Protein AF-A0A7W3FKN8-F1 (afdb_monomer_lite)

Secondary structure (DSSP, 8-state):
-----STTHHHHHHHGGGGGGS-HHHHHHHHHHHHTT-------HHHHHHHHHTT--STTS-----TTPPTTHHHHHHHHHHHHHHHHHHHHHHHHHHHHHHHH-TTSS--HHHHHHHHHHHHHHHHHHHHHHH---

Organism: NCBI:txid1685415

Structure (mmCIF, N/CA/C/O backbone):
data_AF-A0A7W3FKN8-F1
#
_entry.id   AF-A0A7W3FKN8-F1
#
loop_
_atom_site.group_PDB
_atom_site.id
_atom_site.type_symbol
_atom_site.label_atom_id
_atom_site.label_alt_id
_atom_site.label_comp_id
_atom_site.label_asym_id
_atom_site.label_entity_id
_atom_site.label_seq_id
_atom_site.pdbx_PDB_ins_code
_atom_site.Cartn_x
_atom_site.Cartn_y
_atom_site.Cartn_z
_atom_site.occupancy
_atom_site.B_iso_or_equiv
_atom_site.auth_seq_id
_atom_site.auth_comp_id
_atom_site.auth_asym_id
_atom_site.auth_atom_id
_atom_site.pdbx_PDB_model_num
ATOM 1 N N . MET A 1 1 ? 39.638 -47.977 -0.354 1.00 34.00 1 MET A N 1
ATOM 2 C CA . MET A 1 1 ? 39.091 -46.873 0.457 1.00 34.00 1 MET A CA 1
ATOM 3 C C . MET A 1 1 ? 39.864 -45.638 0.032 1.00 34.00 1 MET A C 1
ATOM 5 O O . MET A 1 1 ? 41.002 -45.491 0.449 1.00 34.00 1 MET A O 1
ATOM 9 N N . ALA A 1 2 ? 39.355 -44.906 -0.964 1.00 41.66 2 ALA A N 1
ATOM 10 C CA . ALA A 1 2 ? 40.090 -43.797 -1.565 1.00 41.66 2 ALA A CA 1
ATOM 11 C C . ALA A 1 2 ? 40.058 -42.599 -0.611 1.00 41.66 2 ALA A C 1
ATOM 13 O O . ALA A 1 2 ? 38.993 -42.158 -0.185 1.00 41.66 2 ALA A O 1
ATOM 14 N N . GLU A 1 3 ? 41.245 -42.155 -0.232 1.00 41.44 3 GLU A N 1
ATOM 15 C CA . GLU A 1 3 ? 41.515 -41.014 0.627 1.00 41.44 3 GLU A CA 1
ATOM 16 C C . GLU A 1 3 ? 41.193 -39.738 -0.168 1.00 41.44 3 GLU A C 1
ATOM 18 O O . GLU A 1 3 ? 41.877 -39.411 -1.139 1.00 41.44 3 GLU A O 1
ATOM 23 N N . PHE A 1 4 ? 40.089 -39.063 0.165 1.00 49.50 4 PHE A N 1
ATOM 24 C CA . PHE A 1 4 ? 39.719 -37.805 -0.481 1.00 49.50 4 PHE A CA 1
ATOM 25 C C . PHE A 1 4 ? 40.665 -36.695 -0.009 1.00 49.50 4 PHE A C 1
ATOM 27 O O . PHE A 1 4 ? 40.716 -36.355 1.172 1.00 49.50 4 PHE A O 1
ATOM 34 N N . SER A 1 5 ? 41.410 -36.133 -0.961 1.00 49.72 5 SER A N 1
ATOM 35 C CA . SER A 1 5 ? 42.115 -34.856 -0.823 1.00 49.72 5 SER A CA 1
ATOM 36 C C . SER A 1 5 ? 41.138 -33.762 -0.337 1.00 49.72 5 SER A C 1
ATOM 38 O O . SER A 1 5 ? 39.979 -33.776 -0.753 1.00 49.72 5 SER A O 1
ATOM 40 N N . PRO A 1 6 ? 41.551 -32.809 0.523 1.00 59.31 6 PRO A N 1
ATOM 41 C CA . PRO A 1 6 ? 40.646 -31.869 1.205 1.00 59.31 6 PRO A CA 1
ATOM 42 C C . PRO A 1 6 ? 39.919 -30.866 0.288 1.00 59.31 6 PRO A C 1
ATOM 44 O O . PRO A 1 6 ? 39.041 -30.140 0.755 1.00 59.31 6 PRO A O 1
ATOM 47 N N . THR A 1 7 ? 40.250 -30.820 -1.003 1.00 62.50 7 THR A N 1
ATOM 48 C CA . THR A 1 7 ? 39.558 -30.003 -2.008 1.00 62.50 7 THR A CA 1
ATOM 49 C C . THR A 1 7 ? 38.350 -30.767 -2.552 1.00 62.50 7 THR A C 1
ATOM 51 O O . THR A 1 7 ? 38.516 -31.766 -3.245 1.00 62.50 7 THR A O 1
ATOM 54 N N . GLY A 1 8 ? 37.134 -30.300 -2.261 1.00 67.31 8 GLY A N 1
ATOM 55 C CA . GLY A 1 8 ? 35.890 -30.895 -2.775 1.00 67.31 8 GLY A CA 1
ATOM 56 C C . GLY A 1 8 ? 35.048 -31.623 -1.726 1.00 67.31 8 GLY A C 1
ATOM 57 O O . GLY A 1 8 ? 33.996 -32.157 -2.065 1.00 67.31 8 GLY A O 1
ATOM 58 N N . ALA A 1 9 ? 35.482 -31.660 -0.462 1.00 80.75 9 ALA A N 1
ATOM 59 C CA . ALA A 1 9 ? 34.795 -32.410 0.588 1.00 80.75 9 ALA A CA 1
ATOM 60 C C . ALA A 1 9 ? 33.405 -31.846 0.944 1.00 80.75 9 ALA A C 1
ATOM 62 O O . ALA A 1 9 ? 32.486 -32.620 1.214 1.00 80.75 9 ALA A O 1
ATOM 63 N N . ARG A 1 10 ? 33.217 -30.517 0.942 1.00 80.75 10 ARG A N 1
ATOM 64 C CA . ARG A 1 10 ? 31.916 -29.896 1.267 1.00 80.75 10 ARG A CA 1
ATOM 65 C C . ARG A 1 10 ? 30.938 -30.033 0.110 1.00 80.75 10 ARG A C 1
ATOM 67 O O . ARG A 1 10 ? 29.752 -30.269 0.320 1.00 80.75 10 ARG A O 1
ATOM 74 N N . LEU A 1 11 ? 31.443 -29.903 -1.108 1.00 85.50 11 LEU A N 1
ATOM 75 C CA . LEU A 1 11 ? 30.685 -30.034 -2.335 1.00 85.50 11 LEU A CA 1
ATOM 76 C C . LEU A 1 11 ? 30.292 -31.499 -2.555 1.00 85.50 11 LEU A C 1
ATOM 78 O O . LEU A 1 11 ? 29.123 -31.771 -2.802 1.00 85.50 11 LEU A O 1
ATOM 82 N N . HIS A 1 12 ? 31.206 -32.453 -2.340 1.00 84.75 12 HIS A N 1
ATOM 83 C CA . HIS A 1 12 ? 30.893 -33.889 -2.340 1.00 84.75 12 HIS A CA 1
ATOM 84 C C . HIS A 1 12 ? 29.847 -34.246 -1.278 1.00 84.75 12 HIS A C 1
ATOM 86 O O . HIS A 1 12 ? 28.906 -34.971 -1.573 1.00 84.75 12 HIS A O 1
ATOM 92 N N . ALA A 1 13 ? 29.913 -33.665 -0.076 1.00 84.12 13 ALA A N 1
ATOM 93 C CA . ALA A 1 13 ? 28.872 -33.872 0.932 1.00 84.12 13 ALA A CA 1
ATOM 94 C C . ALA A 1 13 ? 27.481 -33.353 0.501 1.00 84.12 13 ALA A C 1
ATOM 96 O O . ALA A 1 13 ? 26.470 -33.893 0.949 1.00 84.12 13 ALA A O 1
ATOM 97 N N . LEU A 1 14 ? 27.415 -32.323 -0.354 1.00 83.38 14 LEU A N 1
ATOM 98 C CA . LEU A 1 14 ? 26.161 -31.706 -0.801 1.00 83.38 14 LEU A CA 1
ATOM 99 C C . LEU A 1 14 ? 25.552 -32.397 -2.030 1.00 83.38 14 LEU A C 1
ATOM 101 O O . LEU A 1 14 ? 24.337 -32.576 -2.090 1.00 83.38 14 LEU A O 1
ATOM 105 N N . ILE A 1 15 ? 26.381 -32.743 -3.017 1.00 85.88 15 ILE A N 1
ATOM 106 C CA . ILE A 1 15 ? 25.930 -33.248 -4.326 1.00 85.88 15 ILE A CA 1
ATOM 107 C C . ILE A 1 15 ? 26.477 -34.640 -4.674 1.00 85.88 15 ILE A C 1
ATOM 109 O O . ILE A 1 15 ? 26.189 -35.168 -5.747 1.00 85.88 15 ILE A O 1
ATOM 113 N N . GLY A 1 16 ? 27.233 -35.262 -3.770 1.00 85.94 16 GLY A N 1
ATOM 114 C CA . GLY A 1 16 ? 27.807 -36.590 -3.957 1.00 85.94 16 GLY A CA 1
ATOM 115 C C . GLY A 1 16 ? 28.754 -36.648 -5.150 1.00 85.94 16 GLY A C 1
ATOM 116 O O . GLY A 1 16 ? 29.491 -35.705 -5.446 1.00 85.94 16 GLY A O 1
ATOM 117 N N . ASP A 1 17 ? 28.697 -37.762 -5.872 1.00 89.44 17 ASP A N 1
ATOM 118 C CA . ASP A 1 17 ? 29.583 -38.029 -7.006 1.00 89.44 17 ASP A CA 1
ATOM 119 C C . ASP A 1 17 ? 29.310 -37.126 -8.221 1.00 89.44 17 ASP A C 1
ATOM 121 O O . ASP A 1 17 ? 30.150 -37.055 -9.114 1.00 89.44 17 ASP A O 1
ATOM 125 N N . ALA A 1 18 ? 28.215 -36.350 -8.230 1.00 85.56 18 ALA A N 1
ATOM 126 C CA . ALA A 1 18 ? 27.973 -35.326 -9.253 1.00 85.56 18 ALA A CA 1
ATOM 127 C C . ALA A 1 18 ? 29.054 -34.226 -9.259 1.00 85.56 18 ALA A C 1
ATOM 129 O O . ALA A 1 18 ? 29.198 -33.492 -10.235 1.00 85.56 18 ALA A O 1
ATOM 130 N N . VAL A 1 19 ? 29.857 -34.120 -8.190 1.00 87.88 19 VAL A N 1
ATOM 131 C CA . VAL A 1 19 ? 31.043 -33.253 -8.160 1.00 87.88 19 VAL A CA 1
ATOM 132 C C . VAL A 1 19 ? 32.084 -33.634 -9.220 1.00 87.88 19 VAL A C 1
ATOM 134 O O . VAL A 1 19 ? 32.843 -32.778 -9.666 1.00 87.88 19 VAL A O 1
ATOM 137 N N . LEU A 1 20 ? 32.111 -34.901 -9.644 1.00 85.62 20 LEU A N 1
ATOM 138 C CA . LEU A 1 20 ? 33.073 -35.417 -10.619 1.00 85.62 20 LEU A CA 1
ATOM 139 C C . LEU A 1 20 ? 32.794 -34.916 -12.043 1.00 85.62 20 LEU A C 1
ATOM 141 O O . LEU A 1 20 ? 33.706 -34.897 -12.868 1.00 85.62 20 LEU A O 1
ATOM 145 N N . ASP A 1 21 ? 31.568 -34.459 -12.309 1.00 90.62 21 ASP A N 1
ATOM 146 C CA . ASP A 1 21 ? 31.163 -33.894 -13.599 1.00 90.62 21 ASP A CA 1
ATOM 147 C C . ASP A 1 21 ? 31.500 -32.395 -13.722 1.00 90.62 21 ASP A C 1
ATOM 149 O O . ASP A 1 21 ? 31.327 -31.787 -14.782 1.00 90.62 21 ASP A O 1
ATOM 153 N N . LEU A 1 22 ? 31.988 -31.772 -12.642 1.00 84.56 22 LEU A N 1
ATOM 154 C CA . LEU A 1 22 ? 32.323 -30.353 -12.608 1.00 84.56 22 LEU A CA 1
ATOM 155 C C . LEU A 1 22 ? 33.792 -30.104 -12.998 1.00 84.56 22 LEU A C 1
ATOM 157 O O . LEU A 1 22 ? 34.707 -30.743 -12.478 1.00 84.56 22 LEU A O 1
ATOM 161 N N . PRO A 1 23 ? 34.058 -29.101 -13.854 1.00 90.25 23 PRO A N 1
ATOM 162 C CA . PRO A 1 23 ? 35.404 -28.592 -14.079 1.00 90.25 23 PRO A CA 1
ATOM 163 C C . PRO A 1 23 ? 36.112 -28.212 -12.770 1.00 90.25 23 PRO A C 1
ATOM 165 O O . PRO A 1 23 ? 35.542 -27.517 -11.930 1.00 90.25 23 PRO A O 1
ATOM 168 N N . PHE A 1 24 ? 37.389 -28.579 -12.639 1.00 82.38 24 PHE A N 1
ATOM 169 C CA . PHE A 1 24 ? 38.183 -28.389 -11.415 1.00 82.38 24 PHE A CA 1
ATOM 170 C C . PHE A 1 24 ? 38.157 -26.951 -10.862 1.00 82.38 24 PHE A C 1
ATOM 172 O O . PHE A 1 24 ? 37.939 -26.746 -9.673 1.00 82.38 24 PHE A O 1
ATOM 179 N N . HIS A 1 25 ? 38.268 -25.940 -11.729 1.00 83.19 25 HIS A N 1
ATOM 180 C CA . HIS A 1 25 ? 38.213 -24.532 -11.316 1.00 83.19 25 HIS A CA 1
ATOM 181 C C . HIS A 1 25 ? 36.851 -24.119 -10.717 1.00 83.19 25 HIS A C 1
ATOM 183 O O . HIS A 1 25 ? 36.785 -23.191 -9.912 1.00 83.19 25 HIS A O 1
ATOM 189 N N . LEU A 1 26 ? 35.753 -24.785 -11.105 1.00 85.69 26 LEU A N 1
ATOM 190 C CA . LEU A 1 26 ? 34.438 -24.577 -10.493 1.00 85.69 26 LEU A CA 1
ATOM 191 C C . LEU A 1 26 ? 34.350 -25.277 -9.143 1.00 85.69 26 LEU A C 1
ATOM 193 O O . LEU A 1 26 ? 33.800 -24.688 -8.218 1.00 85.69 26 LEU A O 1
ATOM 197 N N . VAL A 1 27 ? 34.922 -26.477 -9.018 1.00 88.50 27 VAL A N 1
ATOM 198 C CA . VAL A 1 27 ? 35.014 -27.196 -7.740 1.00 88.50 27 VAL A CA 1
ATOM 199 C C . VAL A 1 2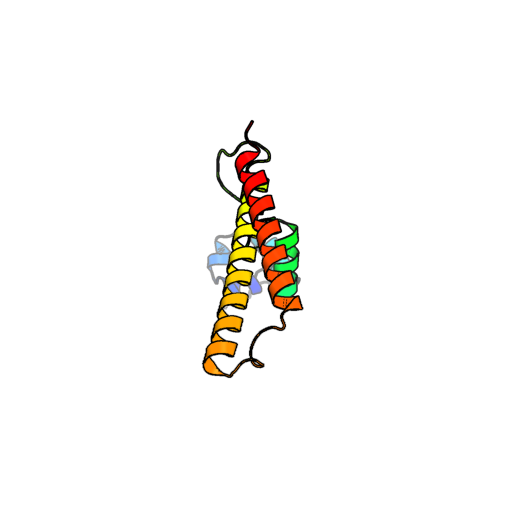7 ? 35.770 -26.352 -6.717 1.00 88.50 27 VAL A C 1
ATOM 201 O O . VAL A 1 27 ? 35.245 -26.113 -5.636 1.00 88.50 27 VAL A O 1
ATOM 204 N N . GLU A 1 28 ? 36.937 -25.811 -7.072 1.00 85.50 28 GLU A N 1
ATOM 205 C CA . GLU A 1 28 ? 37.720 -24.945 -6.179 1.00 85.50 28 GLU A CA 1
ATOM 206 C C . GLU A 1 28 ? 36.972 -23.664 -5.797 1.00 85.50 28 GLU A C 1
ATOM 208 O O . GLU A 1 28 ? 36.923 -23.298 -4.623 1.00 85.50 28 GLU A O 1
ATOM 213 N N . ARG A 1 29 ? 36.344 -22.991 -6.768 1.00 82.19 29 ARG A N 1
ATOM 214 C CA . ARG A 1 29 ? 35.604 -21.748 -6.512 1.00 82.19 29 ARG A CA 1
ATOM 215 C C . ARG A 1 29 ? 34.382 -21.974 -5.620 1.00 82.19 29 ARG A C 1
ATOM 217 O O . ARG A 1 29 ? 34.092 -21.147 -4.760 1.00 82.19 29 ARG A O 1
ATOM 224 N N . LEU A 1 30 ? 33.659 -23.073 -5.832 1.00 83.19 30 LEU A N 1
ATOM 225 C CA . LEU A 1 30 ? 32.491 -23.439 -5.031 1.00 83.19 30 LEU A CA 1
ATOM 226 C C . LEU A 1 30 ? 32.895 -23.919 -3.638 1.00 83.19 30 LEU A C 1
ATOM 228 O O . LEU A 1 30 ? 32.241 -23.557 -2.669 1.00 83.19 30 LEU A O 1
ATOM 232 N N . GLU A 1 31 ? 33.987 -24.670 -3.516 1.00 86.44 31 GLU A N 1
ATOM 233 C CA . GLU A 1 31 ? 34.556 -25.045 -2.221 1.00 86.44 31 GLU A CA 1
ATOM 234 C C . GLU A 1 31 ? 34.999 -23.836 -1.412 1.00 86.44 31 GLU A C 1
ATOM 236 O O . GLU A 1 31 ? 34.737 -23.788 -0.215 1.00 86.44 31 GLU A O 1
ATOM 241 N N . HIS A 1 32 ? 35.615 -22.841 -2.053 1.00 81.06 32 HIS A N 1
ATOM 242 C CA . HIS A 1 32 ? 35.979 -21.593 -1.391 1.00 81.06 32 HIS A CA 1
ATOM 243 C C . HIS A 1 32 ? 34.732 -20.845 -0.903 1.00 81.06 32 HIS A C 1
ATOM 245 O O . HIS A 1 32 ? 34.645 -20.516 0.272 1.00 81.06 32 HIS A O 1
ATOM 251 N N . ALA A 1 33 ? 33.703 -20.708 -1.748 1.00 76.94 33 ALA A N 1
ATOM 252 C CA . ALA A 1 33 ? 32.428 -20.107 -1.350 1.00 76.94 33 ALA A CA 1
ATOM 253 C C . ALA A 1 33 ? 31.728 -20.879 -0.207 1.00 76.94 33 ALA A C 1
ATOM 255 O O . ALA A 1 33 ? 31.143 -20.286 0.696 1.00 76.94 33 ALA A O 1
ATOM 256 N N . LEU A 1 34 ? 31.798 -22.212 -0.206 1.00 76.25 34 LEU A N 1
ATOM 257 C CA . LEU A 1 34 ? 31.273 -23.044 0.881 1.00 76.25 34 LEU A CA 1
ATOM 258 C C . LEU A 1 34 ? 32.120 -22.928 2.162 1.00 76.25 34 LEU A C 1
ATOM 260 O O . LEU A 1 34 ? 31.570 -23.003 3.260 1.00 76.25 34 LEU A O 1
ATOM 264 N N . ALA A 1 35 ? 33.439 -22.755 2.040 1.00 75.69 35 ALA A N 1
ATOM 265 C CA . ALA A 1 35 ? 34.374 -22.606 3.156 1.00 75.69 35 ALA A CA 1
ATOM 266 C C . ALA A 1 35 ? 34.290 -21.227 3.822 1.00 75.69 35 ALA A C 1
ATOM 268 O O . ALA A 1 35 ? 34.348 -21.155 5.049 1.00 75.69 35 ALA A O 1
ATOM 269 N N . ASP A 1 36 ? 34.078 -20.173 3.033 1.00 68.25 36 ASP A N 1
ATOM 270 C CA . ASP A 1 36 ? 33.874 -18.794 3.493 1.00 68.25 36 ASP A CA 1
ATOM 271 C C . ASP A 1 36 ? 32.555 -18.618 4.252 1.00 68.25 36 ASP A C 1
ATOM 273 O O . ASP A 1 36 ? 32.262 -17.539 4.765 1.00 68.25 36 ASP A O 1
ATOM 277 N N . GLY A 1 37 ? 31.752 -19.682 4.335 1.00 57.41 37 GLY A N 1
ATOM 278 C CA . GLY A 1 37 ? 30.441 -19.623 4.931 1.00 57.41 37 GLY A CA 1
ATOM 279 C C . GLY A 1 37 ? 29.585 -18.651 4.141 1.00 57.41 37 GLY A C 1
ATOM 280 O O . GLY A 1 37 ? 29.174 -17.620 4.668 1.00 57.41 37 GLY A O 1
ATOM 281 N N . VAL A 1 38 ? 29.194 -19.030 2.917 1.00 51.62 38 VAL A N 1
ATOM 282 C CA . VAL A 1 38 ? 27.903 -18.586 2.366 1.00 51.62 38 VAL A CA 1
ATOM 283 C C . VAL A 1 38 ? 26.793 -19.189 3.241 1.00 51.62 38 VAL A C 1
ATOM 285 O O . VAL A 1 38 ? 25.946 -19.965 2.819 1.00 51.62 38 VAL A O 1
ATOM 288 N N . THR A 1 39 ? 26.770 -18.818 4.518 1.00 49.78 39 THR A N 1
ATOM 2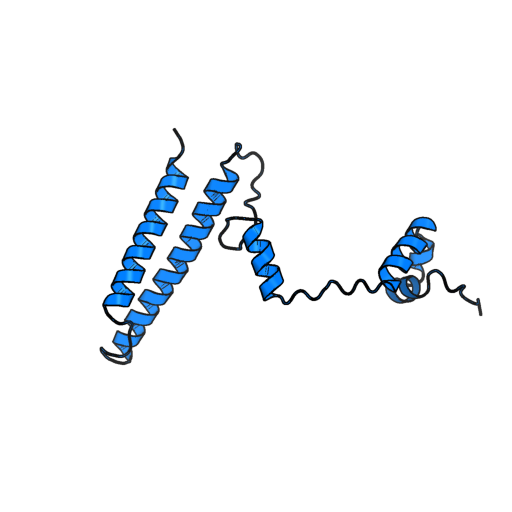89 C CA . THR A 1 39 ? 25.537 -18.352 5.101 1.00 49.78 39 THR A CA 1
ATOM 290 C C . THR A 1 39 ? 25.104 -17.227 4.170 1.00 49.78 39 THR A C 1
ATOM 292 O O . THR A 1 39 ? 25.817 -16.219 4.109 1.00 49.78 39 THR A O 1
ATOM 295 N N . PRO A 1 40 ? 24.005 -17.347 3.398 1.00 55.16 40 PRO A N 1
ATOM 296 C CA . PRO A 1 40 ? 23.330 -16.120 3.009 1.00 55.16 40 PRO A CA 1
ATOM 297 C C . PRO A 1 40 ? 23.233 -15.349 4.317 1.00 55.16 40 PRO A C 1
ATOM 299 O O . PRO A 1 40 ? 22.759 -15.938 5.295 1.00 55.16 40 PRO A O 1
ATOM 302 N N . GLU A 1 41 ? 23.800 -14.138 4.400 1.00 53.34 41 GLU A N 1
ATOM 303 C CA . GLU A 1 41 ? 23.545 -13.308 5.569 1.00 53.34 41 GLU A CA 1
ATOM 304 C C . GLU A 1 41 ? 22.045 -13.424 5.761 1.00 53.34 41 GLU A C 1
ATOM 306 O O . GLU A 1 41 ? 21.292 -13.078 4.840 1.00 53.34 41 GLU A O 1
ATOM 311 N N . MET A 1 42 ? 21.618 -14.044 6.867 1.00 54.78 42 MET A N 1
ATOM 312 C CA . MET A 1 42 ? 20.212 -14.166 7.206 1.00 54.78 42 MET A CA 1
ATOM 313 C C . MET A 1 42 ? 19.809 -12.757 7.594 1.00 54.78 42 MET A C 1
ATOM 315 O O . MET A 1 42 ? 19.622 -12.433 8.761 1.00 54.78 42 MET A O 1
ATOM 319 N N . THR A 1 43 ? 19.781 -11.892 6.583 1.00 63.84 43 THR A N 1
ATOM 320 C CA . THR A 1 43 ? 19.273 -10.554 6.622 1.00 63.84 43 THR A CA 1
ATOM 321 C C . THR A 1 43 ? 17.886 -10.784 7.172 1.00 63.84 43 THR A C 1
ATOM 323 O O . THR A 1 43 ? 17.109 -11.507 6.532 1.00 63.84 43 THR A O 1
ATOM 326 N N . PRO A 1 44 ? 17.596 -10.290 8.387 1.00 80.38 44 PRO A N 1
ATOM 327 C CA . PRO A 1 44 ? 16.298 -10.507 8.989 1.00 80.38 44 PRO A CA 1
ATOM 328 C C . PRO A 1 44 ? 15.244 -10.185 7.938 1.00 80.38 44 PRO A C 1
ATOM 330 O O . PRO A 1 44 ? 15.398 -9.188 7.232 1.00 80.38 44 PRO A O 1
ATOM 333 N N . ALA A 1 45 ? 14.226 -11.035 7.782 1.00 80.19 45 ALA A N 1
ATOM 334 C CA . ALA A 1 45 ? 13.297 -10.935 6.654 1.00 80.19 45 ALA A CA 1
ATOM 335 C C . ALA A 1 45 ? 12.767 -9.501 6.470 1.00 80.19 45 ALA A C 1
ATOM 337 O O . ALA A 1 45 ? 12.658 -9.032 5.342 1.00 80.19 45 ALA A O 1
ATOM 338 N N . LEU A 1 46 ? 12.558 -8.775 7.574 1.00 81.44 46 LEU A N 1
ATOM 339 C CA . LEU A 1 46 ? 12.260 -7.344 7.596 1.00 81.44 46 LEU A CA 1
ATOM 340 C C . LEU A 1 46 ? 13.271 -6.487 6.812 1.00 81.44 46 LEU A C 1
ATOM 342 O O . LEU A 1 46 ? 12.875 -5.746 5.923 1.00 81.44 46 LEU A O 1
ATOM 346 N N . ILE A 1 47 ? 14.567 -6.589 7.116 1.00 84.06 47 ILE A N 1
ATOM 347 C CA . ILE A 1 47 ? 15.632 -5.847 6.424 1.00 84.06 47 ILE A CA 1
ATOM 348 C C . ILE A 1 47 ? 15.718 -6.270 4.951 1.00 84.06 47 ILE A C 1
ATOM 350 O O . ILE A 1 47 ? 15.967 -5.435 4.084 1.00 84.06 47 ILE A O 1
ATOM 354 N N . GLY A 1 48 ? 15.462 -7.548 4.656 1.00 82.81 48 GLY A N 1
ATOM 355 C CA . GLY A 1 48 ? 15.386 -8.048 3.284 1.00 82.81 48 GLY A CA 1
ATOM 356 C C . GLY A 1 48 ? 14.271 -7.359 2.495 1.00 82.81 48 GLY A C 1
ATOM 357 O O . GLY A 1 48 ? 14.520 -6.851 1.407 1.00 82.81 48 GLY A O 1
ATOM 358 N N . HIS A 1 49 ? 13.074 -7.263 3.077 1.00 80.81 49 HIS A N 1
ATOM 359 C CA . HIS A 1 49 ? 11.935 -6.586 2.454 1.00 80.81 49 HIS A CA 1
ATOM 360 C C . HIS A 1 49 ? 12.126 -5.068 2.376 1.00 80.81 49 HIS A C 1
ATOM 362 O O . HIS A 1 49 ? 11.782 -4.484 1.358 1.00 80.81 49 HIS A O 1
ATOM 368 N N . LEU A 1 50 ? 12.743 -4.425 3.374 1.00 81.62 50 LEU A N 1
ATOM 369 C CA . LEU A 1 50 ? 13.070 -2.995 3.303 1.00 81.62 50 LEU A CA 1
ATOM 370 C C . LEU A 1 50 ? 13.999 -2.684 2.123 1.00 81.62 50 LEU A C 1
ATOM 372 O O . LEU A 1 50 ? 13.720 -1.783 1.342 1.00 81.62 50 LEU A O 1
ATOM 376 N N . ARG A 1 51 ? 15.056 -3.483 1.935 1.00 83.31 51 ARG A N 1
ATOM 377 C CA . ARG A 1 51 ? 15.954 -3.347 0.776 1.00 83.31 51 ARG A CA 1
ATOM 378 C C . ARG A 1 51 ? 15.256 -3.647 -0.548 1.00 83.31 51 ARG A C 1
ATOM 380 O O . ARG A 1 51 ? 15.658 -3.108 -1.572 1.00 83.31 51 ARG A O 1
ATOM 387 N N . LEU A 1 52 ? 14.256 -4.531 -0.562 1.00 78.44 52 LEU A N 1
ATOM 388 C CA . LEU A 1 52 ? 13.435 -4.756 -1.753 1.00 78.44 52 LEU A CA 1
ATOM 389 C C . LEU A 1 52 ? 12.592 -3.520 -2.066 1.00 78.44 52 LEU A C 1
ATOM 391 O O . LEU A 1 52 ? 12.637 -3.056 -3.195 1.00 78.44 52 LEU A O 1
ATOM 395 N N . MET A 1 53 ? 11.954 -2.918 -1.062 1.00 79.88 53 MET A N 1
ATOM 396 C CA . MET A 1 53 ? 11.171 -1.685 -1.214 1.00 79.88 53 MET A CA 1
ATOM 397 C C . MET A 1 53 ? 11.996 -0.479 -1.699 1.00 79.88 53 MET A C 1
ATOM 399 O O . MET A 1 53 ? 11.428 0.462 -2.238 1.00 79.88 53 MET A O 1
ATOM 403 N N . GLU A 1 54 ? 13.324 -0.490 -1.546 1.00 75.62 54 GLU A N 1
ATOM 404 C CA . GLU A 1 54 ? 14.220 0.518 -2.140 1.00 75.62 54 GLU A CA 1
ATOM 405 C C . GLU A 1 54 ? 14.464 0.303 -3.646 1.00 75.62 54 GLU A C 1
ATOM 407 O O . GLU A 1 54 ? 14.903 1.218 -4.341 1.00 75.62 54 GLU A O 1
ATOM 412 N N . ARG A 1 55 ? 14.218 -0.908 -4.163 1.00 77.19 55 ARG A N 1
ATOM 413 C CA . ARG A 1 55 ? 14.511 -1.298 -5.554 1.00 77.19 55 ARG A CA 1
ATOM 414 C C . ARG A 1 55 ? 13.331 -1.115 -6.497 1.00 77.19 55 ARG A C 1
ATOM 416 O O . ARG A 1 55 ? 13.538 -1.088 -7.709 1.00 77.19 55 ARG A O 1
ATOM 423 N N . GLY A 1 56 ? 12.114 -1.037 -5.972 1.00 80.88 56 GLY A N 1
ATOM 424 C CA . GLY A 1 56 ? 10.901 -0.976 -6.768 1.00 80.88 56 GLY A CA 1
ATOM 425 C C . GLY A 1 56 ? 9.781 -0.236 -6.057 1.00 80.88 56 GLY A C 1
ATOM 426 O O . GLY A 1 56 ? 9.694 -0.205 -4.834 1.00 80.88 56 GLY A O 1
ATOM 427 N N . ASP A 1 57 ? 8.909 0.363 -6.859 1.00 83.56 57 ASP A N 1
ATOM 428 C CA . ASP A 1 57 ? 7.842 1.239 -6.378 1.00 83.56 57 ASP A CA 1
ATOM 429 C C . ASP A 1 57 ? 6.467 0.553 -6.346 1.00 83.56 57 ASP A C 1
ATOM 431 O O . ASP A 1 57 ? 5.482 1.223 -6.038 1.00 83.56 57 ASP A O 1
ATOM 435 N N . ALA A 1 58 ? 6.371 -0.742 -6.688 1.00 88.88 58 ALA A N 1
ATOM 436 C CA . ALA A 1 58 ? 5.109 -1.482 -6.708 1.00 88.88 58 ALA A CA 1
ATOM 437 C C . ALA A 1 58 ? 4.599 -1.800 -5.293 1.00 88.88 58 ALA A C 1
ATOM 439 O O . ALA A 1 58 ? 5.296 -1.606 -4.298 1.00 88.88 58 ALA A O 1
ATOM 440 N N . GLY A 1 59 ? 3.355 -2.277 -5.182 1.00 83.88 59 GLY A N 1
ATOM 441 C CA . GLY A 1 59 ? 2.726 -2.560 -3.884 1.00 83.88 59 GLY A CA 1
ATOM 442 C C . GLY A 1 59 ? 3.429 -3.620 -3.031 1.00 83.88 59 GLY A C 1
ATOM 443 O O . GLY A 1 59 ? 3.274 -3.614 -1.814 1.00 83.88 59 GLY A O 1
ATOM 444 N N . ASP A 1 60 ? 4.221 -4.492 -3.649 1.00 84.81 60 ASP A N 1
ATOM 445 C CA . ASP A 1 60 ? 5.066 -5.505 -3.010 1.00 84.81 60 ASP A CA 1
ATOM 446 C C . ASP A 1 60 ? 6.535 -5.061 -2.849 1.00 84.81 60 ASP A C 1
ATOM 448 O O . ASP A 1 60 ? 7.361 -5.818 -2.342 1.00 84.81 60 ASP A O 1
ATOM 452 N N . GLY A 1 61 ? 6.865 -3.834 -3.266 1.00 83.56 61 GLY A N 1
ATOM 453 C CA . GLY A 1 61 ? 8.228 -3.309 -3.302 1.00 83.56 61 GLY A CA 1
ATOM 454 C C . GLY A 1 61 ? 9.061 -3.806 -4.485 1.00 83.56 61 GLY A C 1
ATOM 455 O O . GLY A 1 61 ? 10.237 -3.471 -4.574 1.00 83.56 61 GLY A O 1
ATOM 456 N N . MET A 1 62 ? 8.499 -4.589 -5.407 1.00 86.19 62 MET A N 1
ATOM 457 C CA . MET A 1 62 ? 9.236 -5.096 -6.564 1.00 86.19 62 MET A CA 1
ATOM 458 C C . MET A 1 62 ? 9.189 -4.111 -7.747 1.00 86.19 62 MET A C 1
ATOM 460 O O . MET A 1 62 ? 8.304 -3.252 -7.831 1.00 86.19 62 MET A O 1
ATOM 464 N N . PRO A 1 63 ? 10.151 -4.180 -8.685 1.00 84.38 63 PRO A N 1
ATOM 465 C CA . PRO A 1 63 ? 10.044 -3.482 -9.962 1.00 84.38 63 PRO A CA 1
ATOM 466 C C . PRO A 1 63 ? 8.845 -3.984 -10.777 1.00 84.38 63 PRO A C 1
ATOM 468 O O . PRO A 1 63 ? 8.495 -5.162 -10.719 1.00 84.38 63 PRO A O 1
ATOM 471 N N . TRP A 1 64 ? 8.244 -3.105 -11.582 1.00 88.12 64 TRP A N 1
ATOM 472 C CA . TRP A 1 64 ? 7.179 -3.505 -12.503 1.00 88.12 64 TRP A CA 1
ATOM 473 C C . TRP A 1 64 ? 7.775 -4.097 -13.784 1.00 88.12 64 TRP A C 1
ATOM 475 O O . TRP A 1 64 ? 8.208 -3.359 -14.673 1.00 88.12 64 TRP A O 1
ATOM 485 N N . ASP A 1 65 ? 7.814 -5.425 -13.859 1.00 83.12 65 ASP A N 1
ATOM 486 C CA . ASP A 1 65 ? 8.412 -6.171 -14.969 1.00 83.12 65 ASP A CA 1
ATOM 487 C C . ASP A 1 65 ? 7.351 -6.565 -16.009 1.00 83.12 65 ASP A C 1
ATOM 489 O O . ASP A 1 65 ? 6.816 -7.673 -16.014 1.00 83.12 65 ASP A O 1
ATOM 493 N N . GLU A 1 66 ? 6.995 -5.610 -16.868 1.00 86.25 66 GLU A N 1
ATOM 494 C CA . GLU A 1 66 ? 6.119 -5.843 -18.017 1.00 86.25 66 GLU A CA 1
ATOM 495 C C . GLU A 1 66 ? 6.898 -5.561 -19.317 1.00 86.25 66 GLU A C 1
ATOM 497 O O . GLU A 1 66 ? 7.325 -4.421 -19.550 1.00 86.25 66 GLU A O 1
ATOM 502 N N . PRO A 1 67 ? 7.115 -6.582 -20.171 1.00 84.69 67 PRO A N 1
ATOM 503 C CA . PRO A 1 67 ? 7.917 -6.439 -21.381 1.00 84.69 67 PRO A CA 1
ATOM 504 C C . PRO A 1 67 ? 7.311 -5.455 -22.385 1.00 84.69 67 PRO A C 1
ATOM 506 O O . PRO A 1 67 ? 6.109 -5.466 -22.645 1.00 84.69 67 PRO A O 1
ATOM 509 N N . GLY A 1 68 ? 8.162 -4.652 -23.029 1.00 85.19 68 GLY A N 1
ATOM 510 C CA . GLY A 1 68 ? 7.747 -3.763 -24.121 1.00 85.19 68 GLY A CA 1
ATOM 511 C C . GLY A 1 68 ? 7.058 -2.470 -23.676 1.00 85.19 68 GLY A C 1
ATOM 512 O O . GLY A 1 68 ? 6.501 -1.758 -24.514 1.00 85.19 68 GLY A O 1
ATOM 513 N N . LEU A 1 69 ? 7.099 -2.140 -22.382 1.00 86.19 69 LEU A N 1
ATOM 514 C CA . LEU A 1 69 ? 6.657 -0.838 -21.898 1.00 86.19 69 LEU A CA 1
ATOM 515 C C . LEU A 1 69 ? 7.607 0.290 -22.344 1.00 86.19 69 LEU A C 1
ATOM 517 O O . LEU A 1 69 ? 8.823 0.102 -22.331 1.00 86.19 69 LEU A O 1
ATOM 521 N N . PRO A 1 70 ? 7.075 1.481 -22.683 1.00 83.94 70 PRO A N 1
ATOM 522 C CA . PRO A 1 70 ? 7.889 2.676 -22.882 1.00 83.94 70 PRO A CA 1
ATOM 523 C C . PRO A 1 70 ? 8.689 3.049 -21.629 1.00 83.94 70 PRO A C 1
ATOM 525 O O . PRO A 1 70 ? 8.230 2.817 -20.504 1.00 83.94 70 PRO A O 1
ATOM 528 N N . ASP A 1 71 ? 9.828 3.713 -21.827 1.00 77.19 71 ASP A N 1
ATOM 529 C CA . ASP A 1 71 ? 10.647 4.252 -20.739 1.00 77.19 71 ASP A CA 1
ATOM 530 C C . ASP A 1 71 ? 9.793 5.100 -19.778 1.00 77.19 71 ASP A C 1
ATOM 532 O O . ASP A 1 71 ? 8.969 5.916 -20.191 1.00 77.19 71 ASP A O 1
ATOM 536 N N . GLY A 1 72 ? 9.947 4.866 -18.473 1.00 81.81 72 GLY A N 1
ATOM 537 C CA . GLY A 1 72 ? 9.176 5.542 -17.422 1.00 81.81 72 GLY A CA 1
ATOM 538 C C . GLY A 1 72 ? 7.787 4.952 -17.139 1.00 81.81 72 GLY A C 1
ATOM 539 O O . GLY A 1 72 ? 7.299 5.095 -16.017 1.00 81.81 72 GLY A O 1
ATOM 540 N N . ARG A 1 73 ? 7.173 4.205 -18.072 1.00 88.00 73 ARG A N 1
ATOM 541 C CA . ARG A 1 73 ? 5.826 3.635 -17.867 1.00 88.00 73 ARG A CA 1
ATOM 542 C C . ARG A 1 73 ? 5.796 2.536 -16.806 1.00 88.00 73 ARG A C 1
ATOM 544 O O . ARG A 1 73 ? 4.828 2.441 -16.056 1.00 88.00 73 ARG A O 1
ATOM 551 N N . SER A 1 74 ? 6.861 1.741 -16.715 1.00 88.81 74 SER A N 1
ATOM 552 C CA . SER A 1 74 ? 7.032 0.740 -15.651 1.00 88.81 74 SER A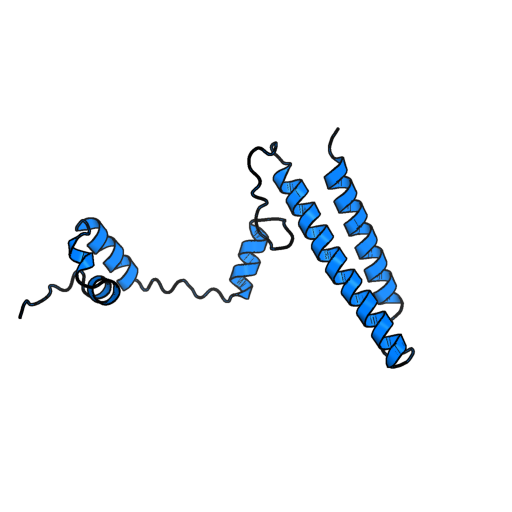 CA 1
ATOM 553 C C . SER A 1 74 ? 6.986 1.396 -14.260 1.00 88.81 74 SER A C 1
ATOM 555 O O . SER A 1 74 ? 6.241 0.950 -13.389 1.00 88.81 74 SER A O 1
ATOM 557 N N . GLY A 1 75 ? 7.668 2.532 -14.072 1.00 88.06 75 GLY A N 1
ATOM 558 C CA . GLY A 1 75 ? 7.638 3.280 -12.810 1.00 88.06 75 GLY A CA 1
ATOM 559 C C . GLY A 1 75 ? 6.259 3.863 -12.476 1.00 88.06 75 GLY A C 1
ATOM 560 O O . GLY A 1 75 ? 5.832 3.826 -11.324 1.00 88.06 75 GLY A O 1
ATOM 561 N N . GLU A 1 76 ? 5.520 4.361 -13.470 1.00 90.50 76 GLU A N 1
ATOM 562 C CA . GLU A 1 76 ? 4.145 4.838 -13.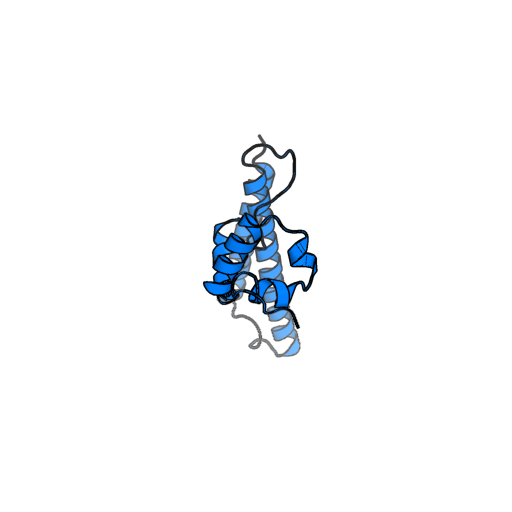263 1.00 90.50 76 GLU A CA 1
ATOM 563 C C . GLU A 1 76 ? 3.203 3.713 -12.827 1.00 90.50 76 GLU A C 1
ATOM 565 O O . GLU A 1 76 ? 2.442 3.884 -11.874 1.00 90.50 76 GLU A O 1
ATOM 570 N N . LEU A 1 77 ? 3.271 2.553 -13.487 1.00 91.50 77 LEU A N 1
ATOM 571 C CA . LEU A 1 77 ? 2.447 1.392 -13.146 1.00 91.50 77 LEU A CA 1
ATOM 572 C C . LEU A 1 77 ? 2.811 0.818 -11.774 1.00 91.50 77 LEU A C 1
ATOM 574 O O . LEU A 1 77 ? 1.911 0.483 -11.002 1.00 91.50 77 LEU A O 1
ATOM 578 N N . ALA A 1 78 ? 4.099 0.807 -11.423 1.00 91.38 78 ALA A N 1
ATOM 579 C CA . ALA A 1 78 ? 4.559 0.487 -10.076 1.00 91.38 78 ALA A CA 1
ATOM 580 C C . ALA A 1 78 ? 3.889 1.408 -9.037 1.00 91.38 78 ALA A C 1
ATOM 582 O O . ALA A 1 78 ? 3.223 0.938 -8.112 1.00 91.38 78 ALA A O 1
ATOM 583 N N . ARG A 1 79 ? 3.940 2.730 -9.244 1.00 90.31 79 ARG A N 1
ATOM 584 C CA . ARG A 1 79 ? 3.304 3.708 -8.343 1.00 90.31 79 ARG A CA 1
ATOM 585 C C . ARG A 1 79 ? 1.789 3.525 -8.241 1.00 90.31 79 ARG A C 1
ATOM 587 O O . ARG A 1 79 ? 1.244 3.616 -7.142 1.00 90.31 79 ARG A O 1
ATOM 594 N N . VAL A 1 80 ? 1.108 3.240 -9.353 1.00 93.31 80 VAL A N 1
ATOM 595 C CA . VAL A 1 80 ? -0.331 2.925 -9.354 1.00 93.31 80 VAL A CA 1
ATOM 596 C C . VAL A 1 80 ? -0.608 1.678 -8.515 1.00 93.31 80 VAL A C 1
ATOM 598 O O . VAL A 1 80 ? -1.481 1.712 -7.650 1.00 93.31 80 VAL A O 1
ATOM 601 N N . SER A 1 81 ? 0.157 0.603 -8.716 1.00 93.44 81 SER A N 1
ATOM 602 C CA . SER A 1 81 ? 0.042 -0.641 -7.945 1.00 93.44 81 SER A CA 1
ATOM 603 C C . SER A 1 81 ? 0.199 -0.401 -6.442 1.00 93.44 81 SER A C 1
ATOM 605 O O . SER A 1 81 ? -0.631 -0.849 -5.641 1.00 93.44 81 SER A O 1
ATOM 607 N N . ARG A 1 82 ? 1.202 0.387 -6.041 1.00 92.25 82 ARG A N 1
ATOM 608 C CA . ARG A 1 82 ? 1.399 0.769 -4.638 1.00 92.25 82 ARG A CA 1
ATOM 609 C C . ARG A 1 82 ? 0.240 1.580 -4.079 1.00 92.25 82 ARG A C 1
ATOM 611 O O . ARG A 1 82 ? -0.243 1.263 -2.993 1.00 92.25 82 ARG A O 1
ATOM 618 N N . ASN A 1 83 ? -0.241 2.584 -4.809 1.00 94.94 83 ASN A N 1
ATOM 619 C CA . ASN A 1 83 ? -1.358 3.412 -4.356 1.00 94.94 83 ASN A CA 1
ATOM 620 C C . ASN A 1 83 ? -2.645 2.590 -4.191 1.00 94.94 83 ASN A C 1
ATOM 622 O O . ASN A 1 83 ? -3.352 2.754 -3.199 1.00 94.94 83 ASN A O 1
ATOM 626 N N . LEU A 1 84 ? -2.925 1.664 -5.113 1.00 94.44 84 LEU A N 1
ATOM 627 C CA . LEU A 1 84 ? -4.068 0.751 -5.013 1.00 94.44 84 LEU A CA 1
ATOM 628 C C . LEU A 1 84 ? -3.933 -0.220 -3.831 1.00 94.44 84 LEU A C 1
ATOM 630 O O . LEU A 1 84 ? -4.910 -0.478 -3.126 1.00 94.44 84 LEU A O 1
ATOM 634 N N . THR A 1 85 ? -2.721 -0.715 -3.574 1.00 94.50 85 THR A N 1
ATOM 635 C CA . THR A 1 85 ? -2.429 -1.567 -2.411 1.00 94.50 85 THR A CA 1
ATOM 636 C C . THR A 1 85 ? -2.682 -0.814 -1.102 1.00 94.50 85 THR A C 1
ATOM 638 O O . THR A 1 85 ? -3.377 -1.320 -0.218 1.00 94.50 85 THR A O 1
ATOM 641 N N . ALA A 1 86 ? -2.199 0.428 -0.999 1.00 94.31 86 ALA A N 1
ATOM 642 C CA . ALA A 1 86 ? -2.428 1.291 0.158 1.00 94.31 86 ALA A CA 1
ATOM 643 C C . ALA A 1 86 ? -3.920 1.623 0.349 1.00 94.31 86 ALA A C 1
ATOM 645 O O . ALA A 1 86 ? -4.443 1.499 1.456 1.00 94.31 86 ALA A O 1
ATOM 646 N N . LEU A 1 87 ? -4.636 1.958 -0.729 1.00 96.56 87 LEU A N 1
ATOM 647 C CA . LEU A 1 87 ? -6.084 2.189 -0.714 1.00 96.56 87 LEU A CA 1
ATOM 648 C C . LEU A 1 87 ? -6.864 0.984 -0.182 1.00 96.56 87 LEU A C 1
ATOM 650 O O . LEU A 1 87 ? -7.742 1.142 0.666 1.00 96.56 87 LEU A O 1
ATOM 654 N N . SER A 1 88 ? -6.523 -0.224 -0.639 1.00 96.19 88 SER A N 1
ATOM 655 C CA . SER A 1 88 ? -7.150 -1.459 -0.159 1.00 96.19 88 SER A CA 1
ATOM 656 C C . SER A 1 88 ? -6.963 -1.639 1.351 1.00 96.19 88 SER A C 1
ATOM 658 O O . SER A 1 88 ? -7.914 -1.971 2.064 1.00 96.19 88 SER A O 1
ATOM 660 N N . ALA A 1 89 ? -5.761 -1.363 1.867 1.00 96.25 89 ALA A N 1
ATOM 661 C CA . ALA A 1 89 ? -5.481 -1.422 3.299 1.00 96.25 89 ALA A CA 1
ATOM 662 C C . ALA A 1 89 ? -6.295 -0.383 4.095 1.00 96.25 89 ALA A C 1
ATOM 664 O O . ALA A 1 89 ? -6.912 -0.740 5.101 1.00 96.25 89 ALA A O 1
ATOM 665 N N . LEU A 1 90 ? -6.370 0.867 3.624 1.00 96.81 90 LEU A N 1
ATOM 666 C CA . LEU A 1 90 ? -7.167 1.924 4.262 1.00 96.81 90 LEU A CA 1
ATOM 667 C C . LEU A 1 90 ? -8.657 1.567 4.319 1.00 96.81 90 LEU A C 1
ATOM 669 O O . LEU A 1 90 ? -9.287 1.712 5.366 1.00 96.81 90 LEU A O 1
ATOM 673 N N . TRP A 1 91 ? -9.217 1.034 3.230 1.00 96.75 91 TRP A N 1
ATOM 674 C CA . TRP A 1 91 ? -10.622 0.614 3.195 1.00 96.75 91 TRP A CA 1
ATOM 675 C C . TRP A 1 91 ? -10.910 -0.515 4.178 1.00 96.75 91 TRP A C 1
ATOM 677 O O . TRP A 1 91 ? -11.948 -0.518 4.837 1.00 96.75 91 TRP A O 1
ATOM 687 N N . ARG A 1 92 ? -9.976 -1.458 4.327 1.00 97.56 92 ARG A N 1
ATOM 688 C CA . ARG A 1 92 ? -10.091 -2.531 5.322 1.00 97.56 92 ARG A CA 1
ATOM 689 C C . ARG A 1 92 ? -10.082 -1.983 6.746 1.00 97.56 92 ARG A C 1
ATOM 691 O O . ARG A 1 92 ? -10.860 -2.466 7.564 1.00 97.56 92 ARG A O 1
ATOM 698 N N . LEU A 1 93 ? -9.256 -0.977 7.038 1.00 96.44 93 LEU A N 1
ATOM 699 C CA . LEU A 1 93 ? -9.234 -0.314 8.347 1.00 96.44 93 LEU A CA 1
ATOM 700 C C . LEU A 1 93 ? -10.546 0.424 8.631 1.00 96.44 93 LEU A C 1
ATOM 702 O O . LEU A 1 93 ? -11.134 0.221 9.690 1.00 96.44 93 LEU A O 1
ATOM 706 N N . LEU A 1 94 ? -11.040 1.213 7.675 1.00 96.31 94 LEU A N 1
ATOM 707 C CA . LEU A 1 94 ? -12.320 1.918 7.798 1.00 96.31 94 LEU A CA 1
ATOM 708 C C . LEU A 1 94 ? -13.489 0.938 7.971 1.00 96.31 94 LEU A C 1
ATOM 710 O O . LEU A 1 94 ? -14.341 1.126 8.839 1.00 96.31 94 LEU A O 1
ATOM 714 N N . GLN A 1 95 ? -13.501 -0.156 7.208 1.00 96.25 95 GLN A N 1
ATOM 715 C CA . GLN A 1 95 ? -14.519 -1.195 7.337 1.00 96.25 95 GLN A CA 1
ATOM 716 C C . GLN A 1 95 ? -14.445 -1.893 8.700 1.00 96.25 95 GLN A C 1
ATOM 718 O O . GLN A 1 95 ? -15.478 -2.127 9.327 1.00 96.25 95 GLN A O 1
ATOM 723 N N . ALA A 1 96 ? -13.244 -2.214 9.187 1.00 96.62 96 ALA A N 1
ATOM 724 C CA . ALA A 1 96 ? -13.063 -2.792 10.514 1.00 96.62 96 ALA A CA 1
ATOM 725 C C . ALA A 1 96 ? -13.547 -1.832 11.614 1.00 96.62 96 ALA A C 1
ATOM 727 O O . ALA A 1 96 ? -14.266 -2.260 12.514 1.00 96.62 96 ALA A O 1
ATOM 728 N N . ALA A 1 97 ? -13.233 -0.539 11.501 1.00 94.81 97 ALA A N 1
ATOM 729 C CA . ALA A 1 97 ? -13.685 0.502 12.420 1.00 94.81 97 ALA A CA 1
ATOM 730 C C . ALA A 1 97 ? -15.213 0.618 12.455 1.00 94.81 97 ALA A C 1
ATOM 732 O O . ALA A 1 97 ? -15.819 0.626 13.529 1.00 94.81 97 ALA A O 1
ATOM 733 N N . TYR A 1 98 ? -15.842 0.635 11.278 1.00 93.81 98 TYR A N 1
ATOM 734 C CA . TYR A 1 98 ? -17.293 0.624 11.140 1.00 93.81 98 TYR A CA 1
ATOM 735 C C . TYR A 1 98 ? -17.912 -0.605 11.818 1.00 93.81 98 TYR A C 1
ATOM 737 O O . TYR A 1 98 ? -18.852 -0.478 12.605 1.00 93.81 98 TYR A O 1
ATOM 745 N N . MET A 1 99 ? -17.367 -1.796 11.561 1.00 96.62 99 MET A N 1
ATOM 746 C CA . MET A 1 99 ? -17.864 -3.041 12.150 1.00 96.62 99 MET A CA 1
ATOM 747 C C . MET A 1 99 ? -17.678 -3.070 13.670 1.00 96.62 99 MET A C 1
ATOM 749 O O . MET A 1 99 ? -18.587 -3.496 14.384 1.00 96.62 99 MET A O 1
ATOM 753 N N . ALA A 1 100 ? -16.551 -2.567 14.174 1.00 94.25 100 ALA A N 1
ATOM 754 C CA . ALA A 1 100 ? -16.287 -2.466 15.601 1.00 94.25 100 ALA A CA 1
ATOM 755 C C . ALA A 1 100 ? -17.275 -1.514 16.292 1.00 94.25 100 ALA A C 1
ATOM 757 O O . ALA A 1 100 ? -17.855 -1.891 17.308 1.00 94.25 100 ALA A O 1
ATOM 758 N N . ARG A 1 101 ? -17.592 -0.350 15.699 1.00 93.94 101 ARG A N 1
ATOM 759 C CA . ARG A 1 101 ? -18.679 0.513 16.207 1.00 93.94 101 ARG A CA 1
ATOM 760 C C . ARG A 1 101 ? -20.032 -0.176 16.173 1.00 93.94 101 ARG A C 1
ATOM 762 O O . ARG A 1 101 ? -20.788 -0.102 17.139 1.00 93.94 101 ARG A O 1
ATOM 769 N N . ARG A 1 102 ? -20.345 -0.843 15.059 1.00 94.06 102 ARG A N 1
ATOM 770 C CA . ARG A 1 102 ? -21.641 -1.495 14.844 1.00 94.06 102 ARG A CA 1
ATOM 771 C C . ARG A 1 102 ? -21.906 -2.608 15.857 1.00 94.06 102 ARG A C 1
ATOM 773 O O . ARG A 1 102 ? -23.048 -2.786 16.263 1.00 94.06 102 ARG A O 1
ATOM 780 N N . HIS A 1 103 ? -20.873 -3.356 16.243 1.00 94.62 103 HIS A N 1
ATOM 781 C CA . HIS A 1 103 ? -21.006 -4.519 17.125 1.00 94.62 103 HIS A CA 1
ATOM 782 C C . HIS A 1 103 ? -20.610 -4.253 18.582 1.00 94.62 103 HIS A C 1
ATOM 784 O O . HIS A 1 103 ? -21.139 -4.909 19.473 1.00 94.62 103 HIS A O 1
ATOM 790 N N . GLY A 1 104 ? -19.703 -3.310 18.830 1.00 88.50 104 GLY A N 1
ATOM 791 C CA . GLY A 1 104 ? -19.169 -2.998 20.158 1.00 88.50 104 GLY A CA 1
ATOM 792 C C . GLY A 1 104 ? -19.673 -1.683 20.764 1.00 88.50 104 GLY A C 1
ATOM 793 O O . GLY A 1 104 ? -19.391 -1.403 21.926 1.00 88.50 104 GLY A O 1
ATOM 794 N N . GLY A 1 105 ? -20.426 -0.875 20.011 1.00 85.81 105 GLY A N 1
ATOM 795 C CA . GLY A 1 105 ? -20.918 0.435 20.445 1.00 85.81 105 GLY A CA 1
ATOM 796 C C . GLY A 1 105 ? -20.029 1.601 19.998 1.00 85.81 105 GLY A C 1
ATOM 797 O O . GLY A 1 105 ? -18.911 1.419 19.519 1.00 85.81 105 GLY A O 1
ATOM 798 N N . ALA A 1 106 ? -20.538 2.829 20.152 1.00 79.69 106 ALA A N 1
ATOM 799 C CA . ALA A 1 106 ? -19.993 4.037 19.518 1.00 79.69 106 ALA A CA 1
ATOM 800 C C . ALA A 1 106 ? -18.504 4.326 19.816 1.00 79.69 106 ALA A C 1
ATOM 802 O O . ALA A 1 106 ? -17.832 4.920 18.980 1.00 79.69 106 ALA A O 1
ATOM 803 N N . GLY A 1 107 ? -17.977 3.873 20.959 1.00 87.38 107 GLY A N 1
ATOM 804 C CA . GLY A 1 107 ? -16.579 4.079 21.361 1.00 87.38 107 GLY A CA 1
ATOM 805 C C . GLY A 1 107 ? -15.585 2.999 20.915 1.00 87.38 107 GLY A C 1
ATOM 806 O O . GLY A 1 107 ? -14.411 3.108 21.241 1.00 87.38 107 GLY A O 1
ATOM 807 N N . GLN A 1 108 ? -16.027 1.949 20.215 1.00 88.62 108 GLN A N 1
ATOM 808 C CA . GLN A 1 108 ? -15.169 0.812 19.829 1.00 88.62 108 GLN A CA 1
ATOM 809 C C . GLN A 1 108 ? -14.563 0.945 18.421 1.00 88.62 108 GLN A C 1
ATOM 811 O O . GLN A 1 108 ? -13.894 0.034 17.944 1.00 88.62 108 GLN A O 1
ATOM 816 N N . GLY A 1 109 ? -14.820 2.056 17.728 1.00 90.44 109 GLY A N 1
ATOM 817 C CA . GLY A 1 109 ? -14.240 2.345 16.417 1.00 90.44 109 GLY A CA 1
ATOM 818 C C . GLY A 1 109 ? -12.990 3.208 16.474 1.00 90.44 109 GLY A C 1
ATOM 819 O O . GLY A 1 109 ? -12.434 3.490 17.531 1.00 90.44 109 GLY A O 1
ATOM 820 N N . LEU A 1 110 ? -12.601 3.693 15.299 1.00 91.75 110 LEU A N 1
ATOM 821 C CA . LEU A 1 110 ? -11.668 4.807 15.184 1.00 91.75 110 LEU A CA 1
ATOM 822 C C . LEU A 1 110 ? -12.346 6.102 15.649 1.00 91.75 110 LEU A C 1
ATOM 824 O O . LEU A 1 110 ? -13.552 6.275 15.454 1.00 91.75 110 LEU A O 1
ATOM 828 N N . GLY A 1 111 ? -11.562 6.996 16.253 1.00 92.56 111 GLY A N 1
ATOM 829 C CA . GLY A 1 111 ? -11.996 8.364 16.536 1.00 92.56 111 GLY A CA 1
ATOM 830 C C . GLY A 1 111 ? -12.179 9.166 15.246 1.00 92.56 111 GLY A C 1
ATOM 831 O O . GLY A 1 111 ? -11.514 8.883 14.248 1.00 92.56 111 GLY A O 1
ATOM 832 N N . GLU A 1 112 ? -13.056 10.169 15.282 1.00 91.50 112 GLU A N 1
ATOM 833 C CA . GLU A 1 112 ? -13.441 10.991 14.123 1.00 91.50 112 GLU A CA 1
ATOM 834 C C . GLU A 1 112 ? -12.229 11.579 13.381 1.00 91.50 112 GLU A C 1
ATOM 836 O O . GLU A 1 112 ? -12.124 11.429 12.164 1.00 91.50 112 GLU A O 1
ATOM 841 N N . ASP A 1 113 ? -11.253 12.124 14.115 1.00 94.62 113 ASP A N 1
ATOM 842 C CA . ASP A 1 113 ? -10.018 12.676 13.541 1.00 94.62 113 ASP A CA 1
ATOM 843 C C . ASP A 1 113 ? -9.236 11.643 12.716 1.00 94.62 113 ASP A C 1
ATOM 845 O O . ASP A 1 113 ? -8.732 11.942 11.632 1.00 94.62 113 ASP A O 1
ATOM 849 N N . MET A 1 114 ? -9.147 10.405 13.213 1.00 94.75 114 MET A N 1
ATOM 850 C CA . MET A 1 114 ? -8.442 9.326 12.525 1.00 94.75 114 MET A CA 1
ATOM 851 C C . MET A 1 114 ? -9.224 8.859 11.297 1.00 94.75 114 MET A C 1
ATOM 853 O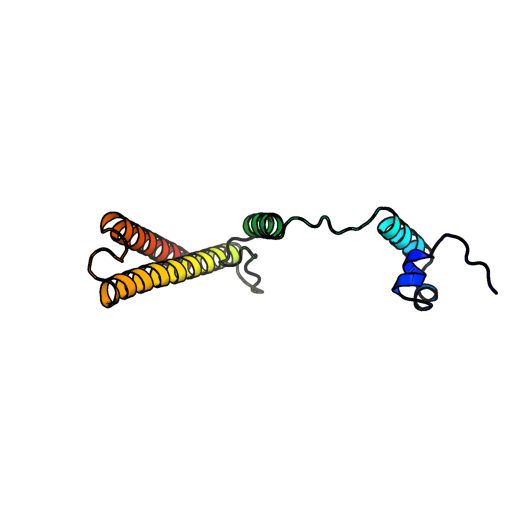 O . MET A 1 114 ? -8.630 8.640 10.245 1.00 94.75 114 MET A O 1
ATOM 857 N N . GLU A 1 115 ? -10.550 8.733 11.391 1.00 94.31 115 GLU A N 1
ATOM 858 C CA . GLU A 1 115 ? -11.377 8.389 10.228 1.00 94.31 115 GLU A CA 1
ATOM 859 C C . GLU A 1 115 ? -11.235 9.423 9.117 1.00 94.31 115 GLU A C 1
ATOM 861 O O . GLU A 1 115 ? -11.004 9.063 7.961 1.00 94.31 115 GLU A O 1
ATOM 866 N N . GLN A 1 116 ? -11.298 10.705 9.470 1.00 95.69 116 GLN A N 1
ATOM 867 C CA . GLN A 1 116 ? -11.146 11.793 8.519 1.00 95.69 116 GLN A CA 1
ATOM 868 C C . GLN A 1 116 ? -9.743 11.821 7.901 1.00 95.69 116 GLN A C 1
ATOM 870 O O . GLN A 1 116 ? -9.614 12.005 6.689 1.00 95.69 116 GLN A O 1
ATOM 875 N N . ALA A 1 117 ? -8.698 11.567 8.694 1.00 96.75 117 ALA A N 1
ATOM 876 C CA . ALA A 1 117 ? -7.332 11.457 8.192 1.00 96.75 117 ALA A CA 1
ATOM 877 C C . ALA A 1 117 ? -7.168 10.296 7.194 1.00 96.75 117 ALA A C 1
ATOM 879 O O . ALA A 1 117 ? -6.555 10.480 6.142 1.00 96.75 117 ALA A O 1
ATOM 880 N N . LEU A 1 118 ? -7.745 9.120 7.473 1.00 96.81 118 LEU A N 1
ATOM 881 C CA . LEU A 1 118 ? -7.691 7.969 6.561 1.00 96.81 118 LEU A CA 1
ATOM 882 C C . LEU A 1 118 ? -8.485 8.217 5.271 1.00 96.81 118 LEU A C 1
ATOM 884 O O . LEU A 1 118 ? -8.036 7.818 4.197 1.00 96.81 118 LEU A O 1
ATOM 888 N N . ILE A 1 119 ? -9.634 8.894 5.355 1.00 97.19 119 ILE A N 1
ATOM 889 C CA . ILE A 1 119 ? -10.424 9.293 4.180 1.00 97.19 119 ILE A CA 1
ATOM 890 C C . ILE A 1 119 ? -9.625 10.265 3.304 1.00 97.19 119 ILE A C 1
ATOM 892 O O . ILE A 1 119 ? -9.556 10.077 2.088 1.00 97.19 119 ILE A O 1
ATOM 896 N N . LEU A 1 120 ? -8.990 11.274 3.908 1.00 97.69 120 LEU A N 1
ATOM 897 C CA . LEU A 1 120 ? -8.163 12.236 3.182 1.00 97.69 120 LEU A CA 1
ATOM 898 C C . LEU A 1 120 ? -6.949 11.557 2.537 1.00 97.69 120 LEU A C 1
ATOM 900 O O . LEU A 1 120 ? -6.701 11.755 1.352 1.00 97.69 120 LEU A O 1
ATOM 904 N N . ALA A 1 121 ? -6.239 10.703 3.278 1.00 97.44 121 ALA A N 1
ATOM 905 C CA . ALA A 1 121 ? -5.125 9.929 2.736 1.00 97.44 121 ALA A CA 1
ATOM 906 C C . ALA A 1 121 ? -5.568 9.041 1.562 1.00 97.44 121 ALA A C 1
ATOM 908 O O . ALA A 1 121 ? -4.887 8.976 0.541 1.00 97.44 121 ALA A O 1
ATOM 909 N N . GLY A 1 122 ? -6.735 8.397 1.675 1.00 97.19 122 GLY A N 1
ATOM 910 C CA . GLY A 1 122 ? -7.320 7.615 0.589 1.00 97.19 122 GLY A CA 1
ATOM 911 C C . GLY A 1 122 ? -7.590 8.462 -0.654 1.00 97.19 122 GLY A C 1
ATOM 912 O O . GLY A 1 122 ? -7.223 8.067 -1.758 1.00 97.19 122 GLY A O 1
ATOM 913 N N . ARG A 1 123 ? -8.159 9.659 -0.487 1.00 96.56 123 ARG A N 1
ATOM 914 C CA . ARG A 1 123 ? -8.372 10.591 -1.599 1.00 96.56 123 ARG A CA 1
ATOM 915 C C . ARG A 1 123 ? -7.062 10.941 -2.310 1.00 96.56 123 ARG A C 1
ATOM 917 O O . ARG A 1 123 ? -6.991 10.797 -3.524 1.00 96.56 123 ARG A O 1
ATOM 924 N N . GLU A 1 124 ? -6.025 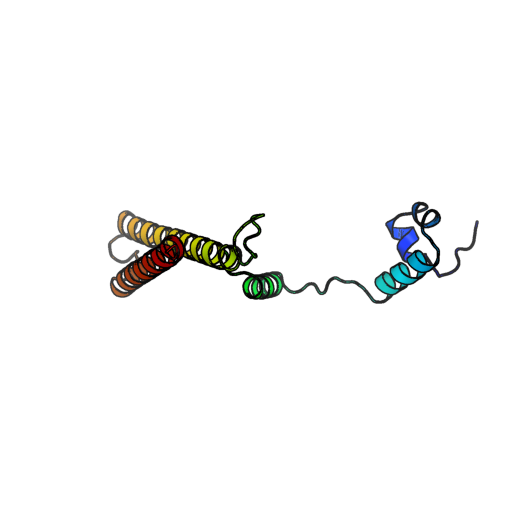11.319 -1.569 1.00 96.81 124 GLU A N 1
ATOM 925 C CA . GLU A 1 124 ? -4.728 11.685 -2.157 1.00 96.81 124 GLU A CA 1
ATOM 926 C C . GLU A 1 124 ? -4.067 10.509 -2.898 1.00 96.81 124 GLU A C 1
ATOM 928 O O . GLU A 1 124 ? -3.482 10.682 -3.968 1.00 96.81 124 GLU A O 1
ATOM 933 N N . LEU A 1 125 ? -4.198 9.283 -2.379 1.00 96.19 125 LEU A N 1
ATOM 934 C CA . LEU A 1 125 ? -3.709 8.079 -3.060 1.00 96.19 125 LEU A CA 1
ATOM 935 C C . LEU A 1 125 ? -4.464 7.811 -4.369 1.00 96.19 125 LEU A C 1
ATOM 937 O O . LEU A 1 125 ? -3.841 7.441 -5.370 1.00 96.19 125 LEU A O 1
ATOM 941 N N . ALA A 1 126 ? -5.786 8.000 -4.371 1.00 95.38 126 ALA A N 1
ATOM 942 C CA . ALA A 1 126 ? -6.620 7.844 -5.559 1.00 95.38 126 ALA A CA 1
ATOM 943 C C . ALA A 1 126 ? -6.295 8.908 -6.616 1.00 95.38 126 ALA A C 1
ATOM 945 O O . ALA A 1 126 ? -6.099 8.564 -7.782 1.00 95.38 126 ALA A O 1
ATOM 946 N N . ASP A 1 127 ? -6.146 10.168 -6.202 1.00 95.19 127 ASP A N 1
ATOM 947 C CA . ASP A 1 127 ? -5.761 11.273 -7.081 1.00 95.19 127 ASP A CA 1
ATOM 948 C C . ASP A 1 127 ? -4.360 11.028 -7.670 1.00 95.19 127 ASP A C 1
ATOM 950 O O . ASP A 1 127 ? -4.161 11.117 -8.884 1.00 95.19 127 ASP A O 1
ATOM 954 N N . SER A 1 128 ? -3.400 10.597 -6.845 1.00 92.81 128 SER A N 1
ATOM 955 C CA . SER A 1 128 ? -2.050 10.246 -7.296 1.00 92.81 128 SER A CA 1
ATOM 956 C C . SER A 1 128 ? -2.039 9.079 -8.294 1.00 92.81 128 SER A C 1
ATOM 958 O O . SER A 1 128 ? -1.319 9.137 -9.295 1.00 92.81 128 SER A O 1
ATOM 960 N N . ALA A 1 129 ? -2.843 8.034 -8.061 1.00 92.44 129 ALA A N 1
ATOM 961 C CA . ALA A 1 129 ? -2.991 6.925 -9.005 1.00 92.44 129 ALA A CA 1
ATOM 962 C C . ALA A 1 129 ? -3.647 7.389 -10.316 1.00 92.44 129 ALA A C 1
ATOM 964 O O . ALA A 1 129 ? -3.209 7.003 -11.400 1.00 92.44 129 ALA A O 1
ATOM 965 N N . GLY A 1 130 ? -4.654 8.261 -10.227 1.00 91.56 130 GLY A N 1
ATOM 966 C CA . GLY A 1 130 ? -5.310 8.877 -11.376 1.00 91.56 130 GLY A CA 1
ATOM 967 C C . GLY A 1 130 ? -4.329 9.654 -12.249 1.00 91.56 130 GLY A C 1
ATOM 968 O O . GLY A 1 130 ? -4.287 9.424 -13.457 1.00 91.56 130 GLY A O 1
ATOM 969 N N . VAL A 1 131 ? -3.489 10.505 -11.653 1.00 90.69 131 VAL A N 1
ATOM 970 C CA . VAL A 1 131 ? -2.450 11.261 -12.374 1.00 90.69 131 VAL A CA 1
ATOM 971 C C . VAL A 1 131 ? -1.478 10.327 -13.100 1.00 90.69 131 VAL A C 1
ATOM 973 O O . VAL A 1 131 ? -1.207 10.542 -14.276 1.00 90.69 131 VAL A O 1
ATOM 976 N N . ALA A 1 132 ? -1.000 9.264 -12.446 1.00 85.88 132 ALA A N 1
ATOM 977 C CA . ALA A 1 132 ? -0.069 8.304 -13.051 1.00 85.88 132 ALA A CA 1
ATOM 978 C C . ALA A 1 132 ? -0.704 7.438 -14.162 1.00 85.88 132 ALA A C 1
ATOM 980 O O . ALA A 1 132 ? -0.027 6.967 -15.075 1.00 85.88 132 ALA A O 1
ATOM 981 N N . LEU A 1 133 ? -2.021 7.222 -14.119 1.00 86.81 133 LEU A N 1
ATOM 982 C CA . LEU A 1 133 ? -2.741 6.545 -15.199 1.00 86.81 133 LEU A CA 1
ATOM 983 C C . LEU A 1 133 ? -2.964 7.463 -16.409 1.00 86.81 133 LEU A C 1
ATOM 985 O O . LEU A 1 133 ? -2.893 6.987 -17.544 1.00 86.81 133 LEU A O 1
ATOM 989 N N . HIS A 1 134 ? -3.209 8.754 -16.165 1.00 82.62 134 HIS A N 1
ATOM 990 C CA . HIS A 1 134 ? -3.545 9.759 -17.180 1.00 82.62 134 HIS A CA 1
ATOM 991 C C . HIS A 1 134 ? -2.353 10.574 -17.689 1.00 82.62 134 HIS A C 1
ATOM 993 O O . HIS A 1 134 ? -2.534 11.388 -18.591 1.00 82.62 134 HIS A O 1
ATOM 999 N N . SER A 1 135 ? -1.137 10.335 -17.198 1.00 67.12 135 SER A N 1
ATOM 1000 C CA . SER A 1 135 ? 0.105 10.962 -17.682 1.00 67.12 135 SER A CA 1
ATOM 1001 C C . SER A 1 135 ? 0.445 10.649 -19.151 1.00 67.12 135 SER A C 1
ATOM 1003 O O . SER A 1 135 ? 1.471 11.085 -19.662 1.00 67.12 135 SER A O 1
ATOM 1005 N N . ARG A 1 136 ? -0.451 9.979 -19.886 1.00 58.09 136 ARG A N 1
ATOM 1006 C CA . ARG A 1 136 ? -0.475 9.961 -21.350 1.00 58.09 136 ARG A CA 1
ATOM 1007 C C . ARG A 1 136 ? -1.245 11.157 -21.921 1.00 58.09 136 ARG A C 1
ATOM 1009 O O . ARG A 1 136 ? -2.421 11.038 -22.270 1.00 58.09 136 ARG A O 1
ATOM 1016 N N . ARG A 1 137 ? -0.529 12.259 -22.130 1.00 47.50 137 ARG A N 1
ATOM 1017 C CA . ARG A 1 137 ? -0.534 12.989 -23.405 1.00 47.50 137 ARG A CA 1
ATOM 1018 C C . ARG A 1 137 ? 0.856 13.524 -23.687 1.00 47.50 137 ARG A C 1
ATOM 1020 O O . ARG A 1 137 ? 1.406 14.182 -22.783 1.00 47.50 137 ARG A O 1
#

Radius of gyration: 26.26 Å; chains: 1; bounding box: 64×60×46 Å

pLDDT: mean 83.78, std 13.55, range [34.0, 97.69]

Sequence (137 aa):
MAEFSPTGARLHALIGDAVLDLPFHLVERLEHALADGVTPEMTPALIGHLRLMERGDAGDGMPWDEPGLPDGRSGELARVSRNLTALSALWRLLQAAYMARRHGGAGQGLGEDMEQALILAGRELADSAGVALHSRR

Foldseek 3Di:
DDDDDPQQPVVCVVPNPVLVVDDSVVSNVVSVVVVVPPPVPPCPVVNVQVVLLVDFQALSSHFQDDPPDPPPLSNLVRLLRNLVSLLVVLVVLLVVQVVLCVPVNPPRHDDPVVNVVSVVSNVVSVVSNVCSVVVPD

=== Feature glossary ===
A reading guide for the features in this record.

Start from the sequence.

  · This is the polypeptide sequence — one letter per residue, N-terminus first. Length ranges from a few dozen residues for small domains to over a thousand for large multi-domain proteins.

Fold it, and you get atomic coordinates and the backbone conformation that goes with them.

  · Structure coordinates are given as an mmCIF _atom_site loop: one row per atom with element, residue name, chain id, sequence number, and x/y/z position in Å. Only the four main-chain atoms per residue are included here; side chains are omitted to keep the record compact.

  · Backbone dihedral angles. Every residue except chain termini has a φ (preceding-C → N → Cα → C) and a ψ (N → Cα → C → next-N). They are reported in degrees following the IUPAC sign convention. Secondary structure is essentially a statement about which (φ, ψ) basin each residue occupies.

  · The SS8 string is DSSP's per-residue secondary-structure call. α-helix (H) means an i→i+4 H-bond ladder; β-strand (E) means the residue participates in a β-sheet; 3₁₀ (G) and π (I) are tighter and wider helices; T/S are turns/bends; '-' is loop.

  · SS3 is a coarse helix/strand/coil call (letters a/b/c) made by the P-SEA algorithm from inter-Cα distances and dihedrals. It is less detailed than DSSP but needs only Cα positions.

Summarize the fold with a handful of shape descriptors and a per-residue structural alphabet.

  · Radius of gyration (Rg) is the root-mean-square distance of Cα atoms from their centroid — a single number for overall size and compactness. A globular domain of N residues has Rg ≈ 2.2·N^0.38 Å; an extended or disordered chain has a much larger Rg. The Cα contact count is the number of residue pairs whose Cα atoms are within 8 Å and are more than four positions apart in sequence — a standard proxy for tertiary packing density. The bounding box is the smallest axis-aligned box enclosing all Cα atoms.

  · The Foldseek 3Di string encodes local tertiary geometry as a 20-letter alphabet — one character per residue — derived from the relative positions of nearby Cα atoms. Unlike the amino-acid sequence, 3Di is a direct function of the 3D structure, so two proteins with the same fold have similar 3Di strings even at low sequence identity.

  · Solvent-accessible surface area (SASA) is the area in Å² traced out by the centre of a 1.4 Å probe sphere (a water molecule) rolled over the protein's van der Waals surface (Shrake–Rupley / Lee–Richards construction). Buried residues have near-zero SASA; fully exposed residues can exceed 200 Å². The total SASA scales roughly with the number of surface residues.

Ask how reliable the model is.

  · pLDDT (predicted Local Distance Difference Test) is AlphaFold's per-residue confidence score, ranging from 0 to 100. Values above 90 indicate high confidence (typically well-packed cores); 70–90 is confident; 50–70 low confidence; below 50 usually means the region is disordered or the prediction is unreliable there. AlphaFold stores pLDDT in the mmCIF B-factor column.

  · B-factor (Debye–Waller factor) reflects atomic displacement in the crystal lattice. It is an experimental observable (units Å²), not a prediction; low values mean the atom is pinned down, high values mean it moves or is heterogeneous across the crystal.

  · Predicted Aligned Error (PAE) is an AlphaFold confidence matrix: entry (i, j) is the expected error in the position of residue j, in ångströms, when the prediction is superimposed on the true structure at residue i. Low PAE within a block of residues means that block is internally rigid and well-predicted; high PAE between two blocks means their relative placement is uncertain even if each block individually is confident.

Place it in context: what it resembles, what it is annotated as, and how it looks.

  · Nearest PDB neighbors are the top structural matches found by Foldseek when searching this structure against the entire Protein Data Bank. Each hit reports a TM-score (0 to 1; >0.5 almost always implies the same fold) and an E-value. These are *structural* homologs — they may share no detectable sequence similarity.

  · Functional annotations link the protein to curated databases. InterPro entries identify conserved domains and families by matching the sequence against member-database signatures (Pfam, PROSITE, CDD, …). Gene Ontology (GO) terms describe molecular function, biological process, and cellular component in a controlled vocabulary. CATH places the structure in a hierarchical fold classification (Class/Architecture/Topology/Homologous-superfamily). The organism is the source species.

  · Three diagnostic plots accompany the record. The Cα contact map visualizes the tertiary structure as a 2D adjacency matrix (8 Å cutoff, sequence-local contacts suppressed). The Ramachandran plot shows the distribution of backbone (φ, ψ) torsions, with points in the α and β basins reflecting secondary structure content. The PAE plot shows AlphaFold's inter-residue confidence as a color matrix.

  · Six rendered views show the 3D structure from the faces of a cube — i.e. along ±x, ±y, ±z. Rendering representation is drawn randomly per protein from cartoon (secondary-structure ribbons), sticks (backbone bonds), or molecular surface; coloring is either N→C rainbow (blue at the N-terminus through red at the C-terminus) or one color per chain.